Protein AF-A0A812TBZ4-F1 (afdb_monomer_lite)

Sequence (133 aa):
MKVCLAAALAAAFTATAMSQDSPAELLRELQAQKALLEEQRKELKQMTETQESMAGAMDSAWLVLCGALVMFMHAGFAMLETGCCRAKNASNVLMKNLVNVSVGTLGWWMFGWALAYGSQAGSFIGTDGFFGL

Foldseek 3Di:
DVVVVVVVVVVVVVVPVPDDDDPVVVVVVVVVVVVVVVVVVVVVVVVVVVVCVVVVVVVVVVVVVVVVVVLVVLVVVLCVQLVPDDVVCSVVSNVVSVCCSVVVVVCCQQPVCQFPPADDDPNHGRDDQGNND

Secondary structure (DSSP, 8-state):
-HHHHHHHHHHHHHHHTTS---HHHHHHHHHHHHHHHHHHHHHHHHHHHHHHHHHHHHHHHHHHHHHHHHHHHHHHHHHHHHHHS-HHHHHHHHHHHHHHHHHHHHHIIIIIHHHHHS-EETTTEE-S-GGG-

Radius of gyration: 30.24 Å; chains: 1; bounding box: 55×45×82 Å

Structure (mmCIF, N/CA/C/O backbone):
data_AF-A0A812TBZ4-F1
#
_entry.id   AF-A0A812TBZ4-F1
#
loop_
_atom_site.group_PDB
_atom_site.id
_atom_site.type_symbol
_atom_site.label_atom_id
_atom_site.label_alt_id
_atom_site.label_comp_id
_atom_site.label_asym_id
_atom_site.label_entity_id
_atom_site.label_seq_id
_atom_site.pdbx_PDB_ins_code
_atom_site.Cartn_x
_atom_site.Cartn_y
_atom_site.Cartn_z
_atom_site.occupancy
_atom_site.B_iso_or_equiv
_atom_site.auth_seq_id
_atom_site.auth_comp_id
_atom_site.auth_asym_id
_atom_site.auth_atom_id
_atom_site.pdbx_PDB_model_num
ATOM 1 N N . MET A 1 1 ? 15.022 21.549 -17.694 1.00 44.22 1 MET A N 1
ATOM 2 C CA . MET A 1 1 ? 16.435 21.565 -18.151 1.00 44.22 1 MET A CA 1
ATOM 3 C C . MET A 1 1 ? 16.687 20.892 -19.504 1.00 44.22 1 MET A C 1
ATOM 5 O O . MET A 1 1 ? 17.528 21.393 -20.233 1.00 44.22 1 MET A O 1
ATOM 9 N N . LYS A 1 2 ? 15.954 19.834 -19.895 1.00 42.97 2 LYS A N 1
ATOM 10 C CA . LYS A 1 2 ? 16.162 19.082 -21.158 1.00 42.97 2 LYS A CA 1
ATOM 11 C C . LYS A 1 2 ? 16.025 19.895 -22.470 1.00 42.97 2 LYS A C 1
ATOM 13 O O . LYS A 1 2 ? 16.474 19.439 -23.510 1.00 42.97 2 LYS A O 1
ATOM 18 N N . VAL A 1 3 ? 15.448 21.101 -22.427 1.00 50.88 3 VAL A N 1
ATOM 19 C CA . VAL A 1 3 ? 15.165 21.937 -23.615 1.00 50.88 3 VAL A CA 1
ATOM 20 C C . VAL A 1 3 ? 16.310 22.909 -23.955 1.00 50.88 3 VAL A C 1
ATOM 22 O O . VAL A 1 3 ? 16.563 23.166 -25.127 1.00 50.88 3 VAL A O 1
ATOM 25 N N . CYS A 1 4 ? 17.063 23.401 -22.962 1.00 43.03 4 CYS A N 1
ATOM 26 C CA . CYS A 1 4 ? 18.173 24.338 -23.206 1.00 43.03 4 CYS A CA 1
ATOM 27 C C . CYS A 1 4 ? 19.381 23.665 -23.876 1.00 43.03 4 CYS A C 1
ATOM 29 O O . CYS A 1 4 ? 20.053 24.295 -24.686 1.00 43.03 4 CYS A O 1
ATOM 31 N N . LEU A 1 5 ? 19.621 22.379 -23.589 1.00 50.91 5 LEU A N 1
ATOM 32 C CA . LEU A 1 5 ? 20.695 21.605 -24.220 1.00 50.91 5 LEU A CA 1
ATOM 33 C C . LEU A 1 5 ? 20.386 21.319 -25.702 1.00 50.91 5 LEU A C 1
ATOM 35 O O . LEU A 1 5 ? 21.259 21.459 -26.553 1.00 50.91 5 LEU A O 1
ATOM 39 N N . ALA A 1 6 ? 19.121 21.014 -26.023 1.00 54.66 6 ALA A N 1
ATOM 40 C CA . ALA A 1 6 ? 18.656 20.841 -27.401 1.00 54.66 6 ALA A CA 1
ATOM 41 C C . ALA A 1 6 ? 18.756 22.145 -28.217 1.00 54.66 6 ALA A C 1
ATOM 43 O O . ALA A 1 6 ? 19.129 22.110 -29.387 1.00 54.66 6 ALA A O 1
ATOM 44 N N . ALA A 1 7 ? 18.487 23.297 -27.590 1.00 49.56 7 ALA A N 1
ATOM 45 C CA . ALA A 1 7 ? 18.627 24.607 -28.226 1.00 49.56 7 ALA A CA 1
ATOM 46 C C . ALA A 1 7 ? 20.095 24.963 -28.540 1.00 49.56 7 ALA A C 1
ATOM 48 O O . ALA A 1 7 ? 20.378 25.489 -29.615 1.00 49.56 7 ALA A O 1
ATOM 49 N N . ALA A 1 8 ? 21.035 24.632 -27.646 1.00 52.00 8 ALA A N 1
ATOM 50 C CA . ALA A 1 8 ? 22.465 24.860 -27.871 1.00 52.00 8 ALA A CA 1
ATOM 51 C C . ALA A 1 8 ? 23.036 23.974 -28.999 1.00 52.00 8 ALA A C 1
ATOM 53 O O . ALA A 1 8 ? 23.824 24.443 -29.819 1.00 52.00 8 ALA A O 1
ATOM 54 N N . LEU A 1 9 ? 22.588 22.716 -29.090 1.00 56.41 9 LEU A N 1
ATOM 55 C CA . LEU A 1 9 ? 22.991 21.766 -30.137 1.00 56.41 9 LEU A CA 1
ATOM 56 C C . LEU A 1 9 ? 22.404 22.112 -31.515 1.00 56.41 9 LEU A C 1
ATOM 58 O O . LEU A 1 9 ? 23.094 21.988 -32.525 1.00 56.41 9 LEU 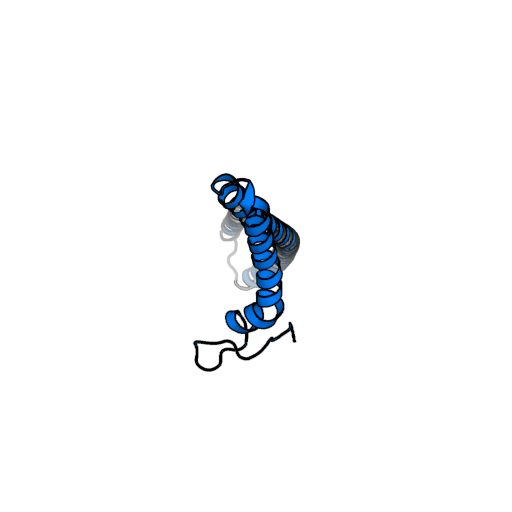A O 1
ATOM 62 N N . ALA A 1 10 ? 21.161 22.604 -31.562 1.00 54.97 10 ALA A N 1
ATOM 63 C CA . ALA A 1 10 ? 20.554 23.095 -32.797 1.00 54.97 10 ALA A CA 1
ATOM 64 C C . ALA A 1 10 ? 21.293 24.330 -33.347 1.00 54.97 10 ALA A C 1
ATOM 66 O O . ALA A 1 10 ? 21.510 24.421 -34.550 1.00 54.97 10 ALA A O 1
ATOM 67 N N . ALA A 1 11 ? 21.743 25.243 -32.475 1.00 51.41 11 ALA A N 1
ATOM 68 C CA . ALA A 1 11 ? 22.495 26.433 -32.880 1.00 51.41 11 ALA A CA 1
ATOM 69 C C . ALA A 1 11 ? 23.874 26.098 -33.486 1.00 51.41 11 ALA A C 1
ATOM 71 O O . ALA A 1 11 ? 24.287 26.736 -34.453 1.00 51.41 11 ALA A O 1
ATOM 72 N N . ALA A 1 12 ? 24.554 25.068 -32.972 1.00 54.16 12 ALA A N 1
ATOM 73 C CA . ALA A 1 12 ? 25.802 24.566 -33.550 1.00 54.16 12 ALA A CA 1
ATOM 74 C C . ALA A 1 12 ? 25.581 23.867 -34.906 1.00 54.16 12 ALA A C 1
ATOM 76 O O . ALA A 1 12 ? 26.414 23.970 -35.803 1.00 54.16 12 ALA A O 1
ATOM 77 N N . PHE A 1 13 ? 24.435 23.203 -35.086 1.00 52.59 13 PHE A N 1
ATOM 78 C CA . PHE A 1 13 ? 24.099 22.491 -36.321 1.00 52.59 13 PHE A CA 1
ATOM 79 C C . PHE A 1 13 ? 23.809 23.435 -37.499 1.00 52.59 13 PHE A C 1
ATOM 81 O O . PHE A 1 13 ? 24.226 23.166 -38.625 1.00 52.59 13 PHE A O 1
ATOM 88 N N . THR A 1 14 ? 23.159 24.576 -37.251 1.00 54.41 14 THR A N 1
ATOM 89 C CA . THR A 1 14 ? 22.880 25.573 -38.300 1.00 54.41 14 THR A CA 1
ATOM 90 C C . THR A 1 14 ? 24.142 26.320 -38.749 1.00 54.41 14 THR A C 1
ATOM 92 O O . THR A 1 14 ? 24.219 26.739 -39.901 1.00 54.41 14 THR A O 1
ATOM 95 N N . ALA A 1 15 ? 25.145 26.460 -37.874 1.00 52.44 15 ALA A N 1
ATOM 96 C CA . ALA A 1 15 ? 26.399 27.150 -38.188 1.00 52.44 15 ALA A CA 1
ATOM 97 C C . ALA A 1 15 ? 27.323 26.346 -39.128 1.00 52.44 15 ALA A C 1
ATOM 99 O O . ALA A 1 15 ? 28.049 26.943 -39.920 1.00 52.44 15 ALA A O 1
ATOM 100 N N . THR A 1 16 ? 27.270 25.009 -39.091 1.00 54.69 16 THR A N 1
ATOM 101 C CA . THR A 1 16 ? 28.101 24.135 -39.946 1.00 54.69 16 THR A CA 1
ATOM 102 C C . THR A 1 16 ? 27.461 23.841 -41.310 1.00 54.69 16 THR A C 1
ATOM 104 O O . THR A 1 16 ? 28.165 23.596 -42.286 1.00 54.69 16 THR A O 1
ATOM 107 N N . ALA A 1 17 ? 26.131 23.918 -41.431 1.00 50.59 17 ALA A N 1
ATOM 108 C CA . ALA A 1 17 ? 25.411 23.535 -42.651 1.00 50.59 17 ALA A CA 1
ATOM 109 C C . ALA A 1 17 ? 25.585 24.494 -43.852 1.00 50.59 17 ALA A C 1
ATOM 111 O O . ALA A 1 17 ? 25.161 24.155 -44.954 1.00 50.59 17 ALA A O 1
ATOM 112 N N . MET A 1 18 ? 26.193 25.675 -43.675 1.00 51.72 18 MET A N 1
ATOM 113 C CA . MET A 1 18 ? 26.319 26.690 -44.738 1.00 51.72 18 MET A CA 1
ATOM 114 C C . MET A 1 18 ? 27.660 26.684 -45.497 1.00 51.72 18 MET A C 1
ATOM 116 O O . MET A 1 18 ? 27.838 27.531 -46.370 1.00 51.72 18 MET A O 1
ATOM 120 N N . SER A 1 19 ? 28.585 25.753 -45.221 1.00 63.88 19 SER A N 1
ATOM 121 C CA . SER A 1 19 ? 29.987 25.932 -45.645 1.00 63.88 19 SER A CA 1
ATOM 122 C C . SER A 1 19 ? 30.706 24.742 -46.307 1.00 63.88 19 SER A C 1
ATOM 124 O O . SER A 1 19 ? 31.930 24.752 -46.256 1.00 63.88 19 SER A O 1
ATOM 126 N N . GLN A 1 20 ? 30.067 23.741 -46.946 1.00 46.03 20 GLN A N 1
ATOM 127 C CA . GLN A 1 20 ? 30.852 22.741 -47.716 1.00 46.03 20 GLN A CA 1
ATOM 128 C C . GLN A 1 20 ? 30.099 21.951 -48.812 1.00 46.03 20 GLN A C 1
ATOM 130 O O . GLN A 1 20 ? 29.021 21.405 -48.594 1.00 46.03 20 GLN A O 1
ATOM 135 N N . ASP A 1 21 ? 30.739 21.871 -49.988 1.00 59.94 21 ASP A N 1
ATOM 136 C CA . ASP A 1 21 ? 30.195 21.610 -51.339 1.00 59.94 21 ASP A CA 1
ATOM 137 C C . ASP A 1 21 ? 30.654 20.239 -51.930 1.00 59.94 21 ASP A C 1
ATOM 139 O O . ASP A 1 21 ? 30.930 20.103 -53.122 1.00 59.94 21 ASP A O 1
ATOM 143 N N . SER A 1 22 ? 30.821 19.179 -51.115 1.00 61.34 22 SER A N 1
ATOM 144 C CA . SER A 1 22 ? 31.257 17.856 -51.626 1.00 61.34 22 SER A CA 1
ATOM 145 C C . SER A 1 22 ? 30.746 16.640 -50.828 1.00 61.34 22 SER A C 1
ATOM 147 O O . SER A 1 22 ? 30.814 16.634 -49.596 1.00 61.34 22 SER A O 1
ATOM 149 N N . PRO A 1 23 ? 30.293 15.549 -51.491 1.00 62.12 23 PRO A N 1
ATOM 150 C CA . PRO A 1 23 ? 29.627 14.415 -50.833 1.00 62.12 23 PRO A CA 1
ATOM 151 C C . PRO A 1 23 ? 30.546 13.589 -49.915 1.00 62.12 23 PRO A C 1
ATOM 153 O O . PRO A 1 23 ? 30.053 12.887 -49.036 1.00 62.12 23 PRO A O 1
ATOM 156 N N . ALA A 1 24 ? 31.872 13.669 -50.088 1.00 65.75 24 ALA A N 1
ATOM 157 C CA . ALA A 1 24 ? 32.843 12.911 -49.294 1.00 65.75 24 ALA A CA 1
ATOM 158 C C . ALA A 1 24 ? 33.150 13.533 -47.915 1.00 65.75 24 ALA A C 1
ATOM 160 O O . ALA A 1 24 ? 33.401 12.793 -46.963 1.00 65.75 24 ALA A O 1
ATOM 161 N N . GLU A 1 25 ? 33.113 14.864 -47.779 1.00 70.50 25 GLU A N 1
ATOM 162 C CA . GLU A 1 25 ? 33.301 15.542 -46.484 1.00 70.50 25 GLU A CA 1
ATOM 163 C C . GLU A 1 25 ? 32.033 15.478 -45.623 1.00 70.50 25 GLU A C 1
ATOM 165 O O . GLU A 1 25 ? 32.124 15.249 -44.418 1.00 70.50 25 GLU A O 1
ATOM 170 N N . LEU A 1 26 ? 30.848 15.511 -46.249 1.00 64.75 26 LEU A N 1
ATOM 171 C CA . LEU A 1 26 ? 29.556 15.349 -45.572 1.00 64.75 26 LEU A CA 1
ATOM 172 C C . LEU A 1 26 ? 29.449 14.018 -44.806 1.00 64.75 26 LEU A C 1
ATOM 174 O O . LEU A 1 26 ? 28.894 13.964 -43.712 1.00 64.75 26 LEU A O 1
ATOM 178 N N . LEU A 1 27 ? 30.004 12.935 -45.360 1.00 67.94 27 LEU A N 1
ATOM 179 C CA . LEU A 1 27 ? 30.014 11.614 -44.723 1.00 67.94 27 LEU A CA 1
ATOM 180 C C . LEU A 1 27 ? 30.912 11.581 -43.475 1.00 67.94 27 LEU A C 1
ATOM 182 O O . LEU A 1 27 ? 30.554 10.929 -42.496 1.00 67.94 27 LEU A O 1
ATOM 186 N N . ARG A 1 28 ? 32.046 12.295 -43.492 1.00 73.31 28 ARG A N 1
ATOM 187 C CA . ARG A 1 28 ? 32.999 12.367 -42.370 1.00 73.31 28 ARG A CA 1
ATOM 188 C C . ARG A 1 28 ? 32.463 13.224 -41.228 1.00 73.31 28 ARG A C 1
ATOM 190 O O . ARG A 1 28 ? 32.507 12.792 -40.080 1.00 73.31 28 ARG A O 1
ATOM 197 N N . GLU A 1 29 ? 31.877 14.374 -41.550 1.00 74.06 29 GLU A N 1
ATOM 198 C CA . GLU A 1 29 ? 31.218 15.252 -40.576 1.00 74.06 29 GLU A CA 1
ATOM 199 C C . GLU A 1 29 ? 29.991 14.572 -39.947 1.00 74.06 29 GLU A C 1
ATOM 201 O O . GLU A 1 29 ? 29.827 14.576 -38.728 1.00 74.06 29 GLU A O 1
ATOM 206 N N . LEU A 1 30 ? 29.167 13.875 -40.745 1.00 71.81 30 LEU A N 1
ATOM 207 C CA . LEU A 1 30 ? 28.031 13.099 -40.233 1.00 71.81 30 LEU A CA 1
ATOM 208 C C . LEU A 1 30 ? 28.486 11.956 -39.307 1.00 71.81 30 LEU A C 1
ATOM 210 O O . LEU A 1 30 ? 27.808 11.646 -38.328 1.00 71.81 30 LEU A O 1
ATOM 214 N N . GLN A 1 31 ? 29.618 11.310 -39.599 1.00 77.81 31 GLN A N 1
ATOM 215 C CA . GLN A 1 31 ? 30.200 10.275 -38.738 1.00 77.81 31 GLN A CA 1
ATOM 216 C C . GLN A 1 31 ? 30.750 10.858 -37.430 1.00 77.81 31 GLN A C 1
ATOM 218 O O . GLN A 1 31 ? 30.486 10.295 -36.367 1.00 77.81 31 GLN A O 1
ATOM 223 N N . ALA A 1 32 ? 31.439 12.001 -37.487 1.00 80.50 32 ALA A N 1
ATOM 224 C CA . ALA A 1 32 ? 31.918 12.713 -36.303 1.00 80.50 32 ALA A CA 1
ATOM 225 C C . ALA A 1 32 ? 30.752 13.174 -35.411 1.00 80.50 32 ALA A C 1
ATOM 227 O O . ALA A 1 32 ? 30.776 12.989 -34.193 1.00 80.50 32 ALA A O 1
ATOM 228 N N . GLN A 1 33 ? 29.678 13.683 -36.017 1.00 75.81 33 GLN A N 1
ATOM 229 C CA . GLN A 1 33 ? 28.492 14.117 -35.288 1.00 75.81 33 GLN A CA 1
ATOM 230 C C . GLN A 1 33 ? 27.727 12.942 -34.657 1.00 75.81 33 GLN A C 1
ATOM 232 O O . GLN A 1 33 ? 27.244 13.054 -33.530 1.00 75.81 33 GLN A O 1
ATOM 237 N N . LYS A 1 34 ? 27.641 11.795 -35.345 1.00 79.75 34 LYS A N 1
ATOM 238 C CA . LYS A 1 34 ? 27.053 10.565 -34.788 1.00 79.75 34 LYS A CA 1
ATOM 239 C C . LYS A 1 34 ? 27.839 10.056 -33.579 1.00 79.75 34 LYS A C 1
ATOM 241 O O . LYS A 1 34 ? 27.215 9.683 -32.591 1.00 79.75 34 LYS A O 1
ATOM 246 N N . ALA A 1 35 ? 29.172 10.100 -33.624 1.00 83.94 35 ALA A N 1
ATOM 247 C CA . ALA A 1 35 ? 30.018 9.710 -32.495 1.00 83.94 35 ALA A CA 1
ATOM 248 C C . ALA A 1 35 ? 29.794 10.614 -31.266 1.00 83.94 35 ALA A C 1
ATOM 250 O O . ALA A 1 35 ? 29.590 10.112 -30.162 1.00 83.94 35 ALA A O 1
ATOM 251 N N . LEU A 1 36 ? 29.722 11.935 -31.471 1.00 81.19 36 LEU A N 1
ATOM 252 C CA . LEU A 1 36 ? 29.395 12.898 -30.411 1.00 81.19 36 LEU A CA 1
ATOM 253 C C . LEU A 1 36 ? 27.980 12.694 -29.846 1.00 81.19 36 LEU A C 1
ATOM 255 O O . LEU A 1 36 ? 27.771 12.780 -28.638 1.00 81.19 36 LEU A O 1
ATOM 259 N N . LEU A 1 37 ? 26.996 12.385 -30.695 1.00 80.38 37 LEU A N 1
ATOM 260 C CA . LEU A 1 37 ? 25.620 12.127 -30.265 1.00 80.38 37 LEU A CA 1
ATOM 261 C C . LEU A 1 37 ? 25.505 10.823 -29.460 1.00 80.38 37 LEU A C 1
ATOM 263 O O . LEU A 1 37 ? 24.748 10.763 -28.490 1.00 80.38 37 LEU A O 1
ATOM 267 N N . GLU A 1 38 ? 26.262 9.786 -29.824 1.00 85.62 38 GLU A N 1
ATOM 268 C CA . GLU A 1 38 ? 26.344 8.542 -29.053 1.00 85.62 38 GLU A CA 1
ATOM 269 C C . GLU A 1 38 ? 26.961 8.756 -27.666 1.00 85.62 38 GLU A C 1
ATOM 271 O O . GLU A 1 38 ? 26.494 8.150 -26.697 1.00 85.62 38 GLU A O 1
ATOM 276 N N . GLU A 1 39 ? 27.954 9.639 -27.551 1.00 86.19 39 GLU A N 1
ATOM 277 C CA . GLU A 1 39 ? 28.545 10.043 -26.273 1.00 86.19 39 GLU A CA 1
ATOM 278 C C . GLU A 1 39 ? 27.537 10.819 -25.411 1.00 86.19 39 GLU A C 1
ATOM 280 O O . GLU A 1 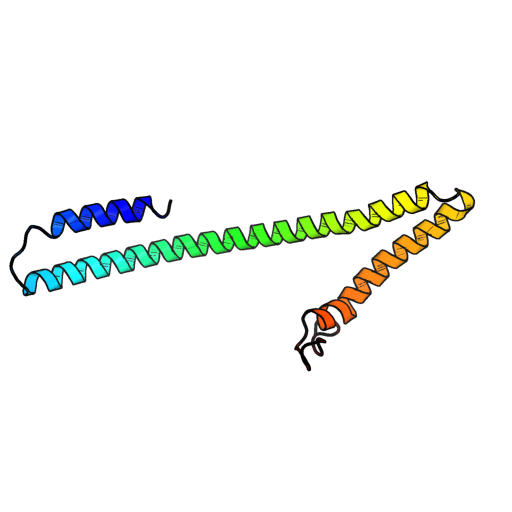39 ? 27.224 10.395 -24.298 1.00 86.19 39 GLU A O 1
ATOM 285 N N . GLN A 1 40 ? 26.901 11.853 -25.970 1.00 82.00 40 GLN A N 1
ATOM 286 C CA . GLN A 1 40 ? 25.837 12.618 -25.304 1.00 82.00 40 GLN A CA 1
ATOM 287 C C . GLN A 1 40 ? 24.665 11.726 -24.857 1.00 82.00 40 GLN A C 1
ATOM 289 O O . GLN A 1 40 ? 24.088 11.919 -23.787 1.00 82.00 40 GLN A O 1
ATOM 294 N N . ARG A 1 41 ? 24.304 10.707 -25.651 1.00 84.00 41 ARG A N 1
ATOM 295 C CA . ARG A 1 41 ? 23.268 9.731 -25.283 1.00 84.00 41 ARG A CA 1
ATOM 296 C C . ARG A 1 41 ? 23.693 8.866 -24.098 1.00 84.00 41 ARG A C 1
ATOM 298 O O . ARG A 1 41 ? 22.834 8.532 -23.282 1.00 84.00 41 ARG A O 1
ATOM 305 N N . LYS A 1 42 ? 24.966 8.464 -24.008 1.00 86.06 42 LYS A N 1
ATOM 306 C CA . LYS A 1 42 ? 25.485 7.711 -22.853 1.00 86.06 42 LYS A CA 1
ATOM 307 C C . LYS A 1 42 ? 25.425 8.561 -21.589 1.00 86.06 42 LYS A C 1
ATOM 309 O O . LYS A 1 42 ? 24.911 8.082 -20.583 1.00 86.06 42 LYS A O 1
ATOM 314 N N . GLU A 1 43 ? 25.834 9.825 -21.670 1.00 83.62 43 GLU A N 1
ATOM 315 C CA . GLU A 1 43 ? 25.734 10.757 -20.544 1.00 83.62 43 GLU A CA 1
ATOM 316 C C . GLU A 1 43 ? 24.277 10.994 -20.127 1.00 83.62 43 GLU A C 1
ATOM 318 O O . GLU A 1 43 ? 23.950 10.907 -18.946 1.00 83.62 43 GLU A O 1
ATOM 323 N N . LEU A 1 44 ? 23.363 11.201 -21.084 1.00 82.50 44 LEU A N 1
ATOM 324 C CA . LEU A 1 44 ? 21.938 11.370 -20.794 1.00 82.50 44 LEU A CA 1
ATOM 325 C C . LEU A 1 44 ? 21.339 10.126 -20.123 1.00 82.50 44 LEU A C 1
ATOM 327 O O . LEU A 1 44 ? 20.570 10.275 -19.178 1.00 82.50 44 LEU A O 1
ATOM 331 N N . LYS A 1 45 ? 21.702 8.918 -20.582 1.00 86.19 45 LYS A N 1
ATOM 332 C CA . LYS A 1 45 ? 21.280 7.654 -19.958 1.00 86.19 45 LYS A CA 1
ATOM 333 C C . LYS A 1 45 ? 21.771 7.542 -18.520 1.00 86.19 45 LYS A C 1
ATOM 335 O O . LYS A 1 45 ? 20.985 7.215 -17.639 1.00 86.19 45 LYS A O 1
ATOM 340 N N . GLN A 1 46 ? 23.032 7.883 -18.277 1.00 86.06 46 GLN A N 1
ATOM 341 C CA . GLN A 1 46 ? 23.618 7.866 -16.940 1.00 86.06 46 GLN A CA 1
ATOM 342 C C . GLN A 1 46 ? 22.951 8.897 -16.012 1.00 86.06 46 GLN A C 1
ATOM 344 O O . GLN A 1 46 ? 22.654 8.600 -14.852 1.00 86.06 46 GLN A O 1
ATOM 349 N N . MET A 1 47 ? 22.641 10.092 -16.530 1.00 76.50 47 MET A N 1
ATOM 350 C CA . MET A 1 47 ? 21.877 11.105 -15.796 1.00 76.50 47 MET A CA 1
ATOM 351 C C . MET A 1 47 ? 20.447 10.633 -15.489 1.00 76.50 47 MET A C 1
ATOM 353 O O . MET A 1 47 ? 19.940 10.911 -14.403 1.00 76.50 47 MET A O 1
ATOM 357 N N . THR A 1 48 ? 19.789 9.904 -16.400 1.00 82.19 48 THR A N 1
ATOM 358 C CA . THR A 1 48 ? 18.440 9.361 -16.161 1.00 82.19 48 THR A CA 1
ATOM 359 C C . THR A 1 48 ? 18.432 8.175 -15.203 1.00 82.19 48 THR A C 1
ATOM 361 O O . THR A 1 48 ? 17.584 8.153 -14.322 1.00 82.19 48 THR A O 1
ATOM 364 N N . GLU A 1 49 ? 19.388 7.247 -15.300 1.00 84.94 49 GLU A N 1
ATOM 365 C CA . GLU A 1 49 ? 19.498 6.089 -14.396 1.00 84.94 49 GLU A CA 1
ATOM 366 C C . GLU A 1 49 ? 19.719 6.535 -12.943 1.00 84.94 49 GLU A C 1
ATOM 368 O O . GLU A 1 49 ? 19.081 6.032 -12.017 1.00 84.94 49 GLU A O 1
ATOM 373 N N . THR A 1 50 ? 20.562 7.553 -12.742 1.00 80.62 50 THR A N 1
ATOM 374 C CA . THR A 1 50 ? 20.778 8.147 -11.413 1.00 80.62 50 THR A CA 1
ATOM 375 C C . THR A 1 50 ? 19.495 8.796 -10.879 1.00 80.62 50 THR A C 1
ATOM 377 O O . THR A 1 50 ? 19.172 8.659 -9.697 1.00 80.62 50 THR A O 1
ATOM 380 N N . GLN A 1 51 ? 18.730 9.470 -11.748 1.00 80.12 51 GLN A N 1
ATOM 381 C CA . GLN A 1 51 ? 17.464 10.103 -11.375 1.00 80.12 51 GLN A CA 1
ATOM 382 C C . GLN A 1 51 ? 16.377 9.074 -11.036 1.00 80.12 51 GLN A C 1
ATOM 384 O O . GLN A 1 51 ? 15.634 9.282 -10.083 1.00 80.12 51 GLN A O 1
ATOM 389 N N . GLU A 1 52 ? 16.284 7.974 -11.785 1.00 83.31 52 GLU A N 1
ATOM 390 C CA . GLU A 1 52 ? 15.301 6.911 -11.548 1.00 83.31 52 GLU A CA 1
ATOM 391 C C . GLU A 1 52 ? 15.541 6.194 -10.217 1.00 83.31 52 GLU A C 1
ATOM 393 O O . GLU A 1 52 ? 14.589 5.957 -9.477 1.00 83.31 52 GLU A O 1
ATOM 398 N N . SER A 1 53 ? 16.802 5.933 -9.856 1.00 80.44 53 SER A N 1
ATOM 399 C CA . SER A 1 53 ? 17.143 5.341 -8.555 1.00 80.44 53 SER A CA 1
ATOM 400 C C . SER A 1 53 ? 16.726 6.242 -7.382 1.00 80.44 53 SER A C 1
ATOM 402 O O . SER A 1 53 ? 16.100 5.787 -6.421 1.00 80.44 53 SER A O 1
ATOM 404 N N . MET A 1 54 ? 16.998 7.550 -7.481 1.00 81.62 54 MET A N 1
ATOM 405 C CA . MET A 1 54 ? 16.603 8.519 -6.450 1.00 81.62 54 MET A CA 1
ATOM 406 C C . MET A 1 54 ? 15.085 8.729 -6.392 1.00 81.62 54 MET A C 1
ATOM 408 O O . MET A 1 54 ? 14.527 8.850 -5.301 1.00 81.62 54 MET A O 1
ATOM 412 N N . ALA A 1 55 ? 14.415 8.759 -7.547 1.00 88.88 55 ALA A N 1
ATOM 413 C CA . ALA A 1 55 ? 12.964 8.886 -7.623 1.00 88.88 55 ALA A CA 1
ATOM 414 C C . ALA A 1 55 ? 12.269 7.660 -7.019 1.00 88.88 55 ALA A C 1
ATOM 416 O O . ALA A 1 55 ? 11.432 7.820 -6.138 1.00 88.88 55 ALA A O 1
ATOM 417 N N . GLY A 1 56 ? 12.691 6.443 -7.376 1.00 90.69 56 GLY A N 1
ATOM 418 C CA . GLY A 1 56 ? 12.076 5.212 -6.873 1.00 90.69 56 GLY A CA 1
ATOM 419 C C . GLY A 1 56 ? 12.167 5.057 -5.351 1.00 90.69 56 GLY A C 1
ATOM 420 O O . GLY A 1 56 ? 11.204 4.629 -4.708 1.00 90.69 56 GLY A O 1
ATOM 421 N N . ALA A 1 57 ? 13.292 5.454 -4.745 1.00 89.12 57 ALA A N 1
ATOM 422 C CA . ALA A 1 57 ? 13.437 5.460 -3.289 1.00 89.12 57 ALA A CA 1
ATOM 423 C C . ALA A 1 57 ? 12.491 6.472 -2.618 1.00 89.12 57 ALA A C 1
ATOM 425 O O . ALA A 1 57 ? 11.879 6.167 -1.592 1.00 89.12 57 ALA A O 1
ATOM 426 N N . MET A 1 58 ? 12.342 7.660 -3.209 1.00 92.81 58 MET A N 1
ATOM 427 C CA . MET A 1 58 ? 11.463 8.707 -2.692 1.00 92.81 58 MET A CA 1
ATOM 428 C C . MET A 1 58 ? 9.981 8.360 -2.866 1.00 92.81 58 MET A C 1
ATOM 430 O O . MET A 1 58 ? 9.205 8.556 -1.934 1.00 92.81 58 MET A O 1
ATOM 434 N N . ASP A 1 59 ? 9.602 7.773 -4.000 1.00 94.00 59 ASP A N 1
ATOM 435 C CA . ASP A 1 59 ? 8.246 7.285 -4.257 1.00 94.00 59 ASP A CA 1
ATOM 436 C C . ASP A 1 59 ? 7.873 6.168 -3.273 1.00 94.00 59 ASP A C 1
ATOM 438 O O . ASP A 1 59 ? 6.791 6.180 -2.688 1.00 94.00 59 ASP A O 1
ATOM 442 N N . SER A 1 60 ? 8.795 5.241 -3.001 1.00 92.19 60 SER A N 1
ATOM 443 C CA . SER A 1 60 ? 8.584 4.176 -2.012 1.00 92.19 60 SER A CA 1
ATOM 444 C C . SER A 1 60 ? 8.424 4.737 -0.596 1.00 92.19 60 SER A C 1
ATOM 446 O O . SER A 1 60 ? 7.516 4.338 0.134 1.00 92.19 60 SER A O 1
ATOM 448 N N . ALA A 1 61 ? 9.268 5.700 -0.210 1.00 92.94 61 ALA A N 1
ATOM 449 C CA . ALA A 1 61 ? 9.157 6.378 1.080 1.00 92.94 61 ALA A CA 1
ATOM 450 C C . ALA A 1 61 ? 7.825 7.134 1.209 1.00 92.94 61 ALA A C 1
ATOM 452 O O . ALA A 1 61 ? 7.181 7.085 2.260 1.00 92.94 61 ALA A O 1
ATOM 453 N N . TRP A 1 62 ? 7.382 7.781 0.128 1.00 94.25 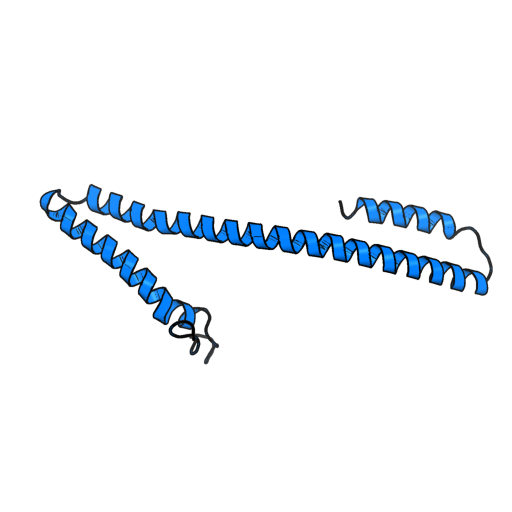62 TRP A N 1
ATOM 454 C CA . TRP A 1 62 ? 6.091 8.453 0.066 1.00 94.25 62 TRP A CA 1
ATOM 455 C C . TRP A 1 62 ? 4.927 7.472 0.237 1.00 94.25 62 TRP A C 1
ATOM 457 O O . TRP A 1 62 ? 4.041 7.718 1.052 1.00 94.25 62 TRP A O 1
ATOM 467 N N . LEU A 1 63 ? 4.946 6.325 -0.446 1.00 94.00 63 LEU A N 1
ATOM 468 C CA . LEU A 1 63 ? 3.907 5.299 -0.311 1.00 94.00 63 LEU A CA 1
ATOM 469 C C . LEU A 1 63 ? 3.824 4.732 1.112 1.00 94.00 63 LEU A C 1
ATOM 471 O O . LEU A 1 63 ? 2.723 4.553 1.633 1.00 94.00 63 LEU A O 1
ATOM 475 N N . VAL A 1 64 ? 4.963 4.500 1.771 1.00 93.94 64 VAL A N 1
ATOM 476 C CA . VAL A 1 64 ? 4.991 4.047 3.173 1.00 93.94 64 VAL A CA 1
ATOM 477 C C . VAL A 1 64 ? 4.440 5.126 4.111 1.00 93.94 64 VAL A C 1
ATOM 479 O O . VAL A 1 64 ? 3.666 4.808 5.016 1.00 93.94 64 VAL A O 1
ATOM 482 N N . LEU A 1 65 ? 4.765 6.402 3.875 1.00 95.12 65 LEU A N 1
ATOM 483 C CA . LEU A 1 65 ? 4.199 7.523 4.630 1.00 95.12 65 LEU A CA 1
ATOM 484 C C . LEU A 1 65 ? 2.678 7.622 4.439 1.00 95.12 65 LEU A C 1
ATOM 486 O O . LEU A 1 65 ? 1.942 7.725 5.421 1.00 95.12 65 LEU A O 1
ATOM 490 N N . CYS A 1 66 ? 2.191 7.542 3.199 1.00 95.62 66 CYS A N 1
ATOM 491 C CA . CYS A 1 66 ? 0.760 7.497 2.903 1.00 95.62 66 CYS A CA 1
ATOM 492 C C . CYS A 1 66 ? 0.081 6.306 3.592 1.00 95.62 66 CYS A C 1
ATOM 494 O O . CYS A 1 66 ? -0.979 6.476 4.191 1.00 95.62 66 CYS A O 1
ATOM 496 N N . GLY A 1 67 ? 0.705 5.125 3.578 1.00 92.12 67 GLY A N 1
ATOM 497 C CA . GLY A 1 67 ? 0.212 3.943 4.288 1.00 92.12 67 GLY A CA 1
ATOM 498 C C . GLY A 1 67 ? 0.090 4.164 5.800 1.00 92.12 67 GLY A C 1
ATOM 499 O O . GLY A 1 67 ? -0.935 3.830 6.394 1.00 92.12 67 GLY A O 1
ATOM 500 N N . ALA A 1 68 ? 1.084 4.801 6.425 1.00 91.12 68 ALA A N 1
ATOM 501 C CA . ALA A 1 68 ? 1.041 5.143 7.847 1.00 91.12 68 ALA A CA 1
ATOM 502 C C . ALA A 1 68 ? -0.085 6.142 8.181 1.00 91.12 68 ALA A C 1
ATOM 504 O O . ALA A 1 68 ? -0.784 5.974 9.183 1.00 91.12 68 ALA A O 1
ATOM 505 N N . LEU A 1 69 ? -0.310 7.143 7.321 1.00 91.62 69 LEU A N 1
ATOM 506 C CA . LEU A 1 69 ? -1.412 8.102 7.469 1.00 91.62 69 LEU A CA 1
ATOM 507 C C . LEU A 1 69 ? -2.788 7.429 7.353 1.00 91.62 69 LEU A C 1
ATOM 509 O O . LEU A 1 69 ? -3.705 7.776 8.094 1.00 91.62 69 LEU A O 1
ATOM 513 N N . VAL A 1 70 ? -2.934 6.431 6.478 1.00 92.00 70 VAL A N 1
ATOM 514 C CA . VAL A 1 70 ? -4.177 5.652 6.359 1.00 92.00 70 VAL A CA 1
ATOM 515 C C . VAL A 1 70 ? -4.418 4.799 7.606 1.00 92.00 70 VAL A C 1
ATOM 517 O O . VAL A 1 70 ? -5.537 4.773 8.113 1.00 92.00 70 VAL A O 1
ATOM 520 N N . MET A 1 71 ? -3.385 4.169 8.174 1.00 87.69 71 MET A N 1
ATOM 521 C CA . MET A 1 71 ? -3.538 3.412 9.426 1.00 87.69 71 MET A CA 1
ATOM 522 C C . MET A 1 71 ? -3.989 4.299 10.595 1.00 87.69 71 MET A C 1
ATOM 524 O O . MET A 1 71 ? -4.764 3.860 11.448 1.00 87.69 71 MET A O 1
ATOM 528 N N . PHE A 1 72 ? -3.588 5.573 10.602 1.00 88.88 72 PHE A N 1
ATO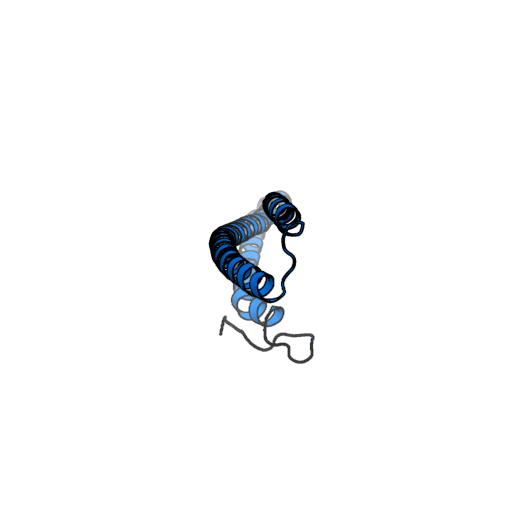M 529 C CA . PHE A 1 72 ? -4.054 6.549 11.586 1.00 88.88 72 PHE A CA 1
ATOM 530 C C . PHE A 1 72 ? -5.573 6.803 11.511 1.00 88.88 72 PHE A C 1
ATOM 532 O O . PHE A 1 72 ? -6.198 7.106 12.528 1.00 88.88 72 PHE A O 1
ATOM 539 N N . MET A 1 73 ? -6.210 6.596 10.352 1.00 92.50 73 MET A N 1
ATOM 540 C CA . MET A 1 73 ? -7.663 6.734 10.193 1.00 92.50 73 MET A CA 1
ATOM 541 C C . MET A 1 73 ? -8.441 5.711 11.031 1.00 92.50 73 MET A C 1
ATOM 543 O O . MET A 1 73 ? -9.459 6.054 11.630 1.00 92.50 73 MET A O 1
ATOM 547 N N . HIS A 1 74 ? -7.948 4.477 11.142 1.00 88.56 74 HIS A N 1
ATOM 548 C CA . HIS A 1 74 ? -8.577 3.462 11.989 1.00 88.56 74 HIS A CA 1
ATOM 549 C C . HIS A 1 74 ? -8.517 3.832 13.477 1.00 88.56 74 HIS A C 1
ATOM 551 O O . HIS A 1 74 ? -9.494 3.641 14.200 1.00 88.56 74 HIS A O 1
ATOM 557 N N . ALA A 1 75 ? -7.406 4.426 13.927 1.00 86.50 75 ALA A N 1
ATOM 558 C CA . ALA A 1 75 ? -7.299 4.966 15.282 1.00 86.50 75 ALA A CA 1
ATOM 559 C C . ALA A 1 75 ? -8.242 6.167 15.496 1.00 86.50 75 ALA A C 1
ATOM 561 O O . ALA A 1 75 ? -8.869 6.280 16.551 1.00 86.50 75 ALA A O 1
ATOM 562 N N . GLY A 1 76 ? -8.395 7.023 14.481 1.00 89.69 76 GLY A N 1
ATOM 563 C CA . GLY A 1 76 ? -9.347 8.135 14.487 1.00 89.69 76 GLY A CA 1
ATOM 564 C C . GLY A 1 76 ? -10.797 7.673 14.646 1.00 89.69 76 GLY A C 1
ATOM 565 O O . GLY A 1 76 ? -11.504 8.165 15.525 1.00 89.69 76 GLY A O 1
ATOM 566 N N . PHE A 1 77 ? -11.229 6.675 13.867 1.00 86.19 77 PHE A N 1
ATOM 567 C CA . PHE A 1 77 ? -12.566 6.088 14.002 1.00 86.19 77 PHE A CA 1
ATOM 568 C C . PHE A 1 77 ? -12.785 5.454 15.377 1.00 86.19 77 PHE A C 1
ATOM 570 O O . PHE A 1 77 ? -13.812 5.706 16.004 1.00 86.19 77 PHE A O 1
ATOM 577 N N . ALA A 1 78 ? -11.797 4.724 15.897 1.00 88.56 78 ALA A N 1
ATOM 578 C CA . ALA A 1 78 ? -11.887 4.127 17.225 1.00 88.56 78 ALA A CA 1
ATOM 579 C C . ALA A 1 78 ? -12.094 5.184 18.327 1.00 88.56 78 ALA A C 1
ATOM 581 O O . ALA A 1 78 ? -12.896 4.977 19.240 1.00 88.56 78 ALA A O 1
ATOM 582 N N . MET A 1 79 ? -11.415 6.333 18.240 1.00 87.88 79 MET A N 1
ATOM 583 C CA . MET A 1 79 ? -11.585 7.440 19.188 1.00 87.88 79 MET A CA 1
ATOM 584 C C . MET A 1 79 ? -12.972 8.090 19.078 1.00 87.88 79 MET A C 1
ATOM 586 O O . MET A 1 79 ? -13.591 8.386 20.098 1.00 87.88 79 MET A O 1
ATOM 590 N N . LEU A 1 80 ? -13.491 8.273 17.861 1.00 89.88 80 LEU A N 1
ATOM 591 C CA . LEU A 1 80 ? -14.821 8.848 17.644 1.00 89.88 80 LEU A CA 1
ATOM 592 C C . LEU A 1 80 ? -15.939 7.910 18.125 1.00 89.88 80 LEU A C 1
ATOM 594 O O . LEU A 1 80 ? -16.839 8.340 18.845 1.00 89.88 80 LEU A O 1
ATOM 598 N N . GLU A 1 81 ? -15.863 6.616 17.808 1.00 87.00 81 GLU A N 1
ATOM 599 C CA . GLU A 1 81 ? -16.866 5.631 18.232 1.00 87.00 81 GLU A CA 1
ATOM 600 C C . GLU A 1 81 ? -16.877 5.429 19.751 1.00 87.00 81 GLU A C 1
ATOM 602 O O . GLU A 1 81 ? -17.942 5.313 20.365 1.00 87.00 81 GLU A O 1
ATOM 607 N N . THR A 1 82 ? -15.699 5.429 20.381 1.00 87.19 82 THR A N 1
ATOM 608 C CA . THR A 1 82 ? -15.595 5.347 21.843 1.00 87.19 82 THR A CA 1
ATOM 609 C C . THR A 1 82 ? -16.014 6.648 22.530 1.00 87.19 82 THR A C 1
ATOM 611 O O . THR A 1 82 ? -16.611 6.587 23.604 1.00 87.19 82 THR A O 1
ATOM 614 N N . GLY A 1 83 ? -15.796 7.809 21.904 1.00 86.38 83 GLY A N 1
ATOM 615 C CA . GLY A 1 83 ? -16.230 9.116 22.406 1.00 86.38 83 GLY A CA 1
ATOM 616 C C . GLY A 1 83 ? -17.747 9.333 22.359 1.00 86.38 83 GLY A C 1
ATOM 617 O O . GLY A 1 83 ? -18.303 9.976 23.247 1.00 86.38 83 GLY A O 1
ATOM 618 N N . CYS A 1 84 ? -18.439 8.761 21.369 1.00 85.75 84 CYS A N 1
ATOM 619 C CA . CYS A 1 84 ? -19.900 8.847 21.254 1.00 85.75 84 CYS A CA 1
ATOM 620 C C . CYS A 1 84 ? -20.653 7.795 22.086 1.00 85.75 84 CYS A C 1
ATOM 622 O O . CYS A 1 84 ? -21.869 7.900 22.266 1.00 85.75 84 CYS A O 1
ATOM 624 N N . CYS A 1 85 ? -19.969 6.767 22.592 1.00 84.75 85 CYS A N 1
ATOM 625 C CA . CYS A 1 85 ? -20.604 5.705 23.362 1.00 84.75 85 CYS A CA 1
ATOM 626 C C . CYS A 1 85 ? -20.581 5.984 24.876 1.00 84.75 85 CYS A C 1
ATOM 628 O O . CYS A 1 85 ? -19.752 6.718 25.410 1.00 84.75 85 CYS A O 1
ATOM 630 N N . ARG A 1 86 ? -21.528 5.395 25.615 1.00 85.12 86 ARG A N 1
ATOM 631 C CA . ARG A 1 86 ? -21.606 5.593 27.068 1.00 85.12 86 ARG A CA 1
ATOM 632 C C . ARG A 1 86 ? -20.406 4.936 27.753 1.00 85.12 86 ARG A C 1
ATOM 634 O O . ARG A 1 86 ? -20.113 3.783 27.455 1.00 85.12 86 ARG A O 1
ATOM 641 N N . ALA A 1 87 ? -19.803 5.609 28.736 1.00 79.69 87 ALA A N 1
ATOM 642 C CA . ALA A 1 87 ? -18.572 5.168 29.412 1.00 79.69 87 ALA A CA 1
ATOM 643 C C . ALA A 1 87 ? -18.579 3.695 29.873 1.00 79.69 87 ALA A C 1
ATOM 645 O O . ALA A 1 87 ? -17.578 3.000 29.741 1.00 79.69 87 ALA A O 1
ATOM 646 N N . LYS A 1 88 ? -19.734 3.178 30.321 1.00 87.19 88 LYS A N 1
ATOM 647 C CA . LYS A 1 88 ? -19.900 1.766 30.718 1.00 87.19 88 LYS A CA 1
ATOM 648 C C . LYS A 1 88 ? -19.655 0.746 29.592 1.00 87.19 88 LYS A C 1
ATOM 650 O O . LYS A 1 88 ? -19.332 -0.398 29.876 1.00 87.19 88 LYS A O 1
ATOM 655 N N . ASN A 1 89 ? -19.811 1.153 28.333 1.00 84.62 89 ASN A N 1
ATOM 656 C CA . ASN A 1 89 ? -19.669 0.307 27.147 1.00 84.62 89 ASN A CA 1
ATOM 657 C C . ASN A 1 89 ? -18.429 0.658 26.306 1.00 84.62 89 ASN A C 1
ATOM 659 O O . ASN A 1 89 ? -18.139 -0.060 25.350 1.00 84.62 89 ASN A O 1
ATOM 663 N N . ALA A 1 90 ? -17.688 1.715 26.657 1.00 85.25 90 ALA A N 1
ATOM 664 C CA . ALA A 1 90 ? -16.559 2.216 25.871 1.00 85.25 90 ALA A CA 1
ATOM 665 C C . ALA A 1 90 ? -15.458 1.174 25.661 1.00 85.25 90 ALA A C 1
ATOM 667 O O . ALA A 1 90 ? -14.980 0.990 24.544 1.00 85.25 90 ALA A O 1
ATOM 668 N N . SER A 1 91 ? -15.136 0.402 26.701 1.00 85.69 91 SER A N 1
ATOM 669 C CA . SER A 1 91 ? -14.152 -0.682 26.606 1.00 85.69 91 SER A CA 1
ATOM 670 C C . SER A 1 91 ? -14.578 -1.778 25.612 1.00 85.69 91 SER A C 1
ATOM 672 O O . SER A 1 91 ? -13.764 -2.274 24.835 1.00 85.69 91 SER A O 1
ATOM 674 N N . ASN A 1 92 ? -15.876 -2.094 25.546 1.00 88.00 92 ASN A N 1
ATOM 675 C CA . ASN A 1 92 ? -16.403 -3.114 24.636 1.00 88.00 92 ASN A CA 1
ATOM 676 C C . ASN A 1 92 ? -16.475 -2.640 23.170 1.00 88.00 92 ASN A C 1
ATOM 678 O O . ASN A 1 92 ? -16.520 -3.467 22.258 1.00 88.00 92 ASN A O 1
ATOM 682 N N . VAL A 1 93 ? -16.526 -1.327 22.930 1.00 89.94 93 VAL A N 1
ATOM 683 C CA . VAL A 1 93 ? -16.476 -0.728 21.583 1.00 89.94 93 VAL A CA 1
ATOM 684 C C . VAL A 1 93 ? -15.029 -0.629 21.099 1.00 89.94 93 VAL A C 1
ATOM 686 O O . VAL A 1 93 ? -14.730 -1.027 19.974 1.00 89.94 93 VAL A O 1
ATOM 689 N N . LEU A 1 94 ? -14.111 -0.204 21.973 1.00 87.81 94 LEU A N 1
ATOM 690 C CA . LEU A 1 94 ? -12.684 -0.126 21.661 1.00 87.81 94 LEU A CA 1
ATOM 691 C C . LEU A 1 94 ? -12.108 -1.493 21.271 1.00 87.81 94 LEU A C 1
ATOM 693 O O . LEU A 1 94 ? -11.378 -1.604 20.289 1.00 87.81 94 LEU A O 1
ATOM 697 N N . MET A 1 95 ? -12.489 -2.547 22.000 1.00 88.19 95 MET A N 1
ATOM 698 C CA . MET A 1 95 ? -12.032 -3.908 21.715 1.00 88.19 95 MET A CA 1
ATOM 699 C C . MET A 1 95 ? -12.454 -4.381 20.317 1.00 88.19 95 MET A C 1
ATOM 701 O O . MET A 1 95 ? -11.667 -5.004 19.612 1.00 88.19 95 MET A O 1
ATOM 705 N N . LYS A 1 96 ? -13.671 -4.039 19.874 1.00 88.06 96 LYS A N 1
ATOM 706 C CA . LYS A 1 96 ? -14.139 -4.378 18.520 1.00 88.06 96 LYS A CA 1
ATOM 707 C C . LYS A 1 96 ? -13.359 -3.626 17.446 1.00 88.06 96 LYS A C 1
ATOM 709 O O . LYS A 1 96 ? -13.005 -4.230 16.442 1.00 88.06 96 LYS A O 1
ATOM 714 N N . ASN A 1 97 ? -13.040 -2.351 17.674 1.00 90.44 97 ASN A N 1
ATOM 715 C CA . ASN A 1 97 ? -12.202 -1.578 16.754 1.00 90.44 97 ASN A CA 1
ATOM 716 C C . ASN A 1 97 ? -10.795 -2.169 16.613 1.00 90.44 97 ASN A C 1
ATOM 718 O O . ASN A 1 97 ? -10.281 -2.288 15.502 1.00 90.44 97 ASN A O 1
ATOM 722 N N . LEU A 1 98 ? -10.193 -2.602 17.723 1.00 88.75 98 LEU A N 1
ATOM 723 C CA . LEU A 1 98 ? -8.873 -3.231 17.706 1.00 88.75 98 LEU A CA 1
ATOM 724 C C . LEU A 1 98 ? -8.880 -4.574 16.958 1.00 88.75 98 LEU A C 1
ATOM 726 O O . LEU A 1 98 ? -7.978 -4.866 16.169 1.00 88.75 98 LEU A O 1
ATOM 730 N N . VAL A 1 99 ? -9.916 -5.388 17.174 1.00 91.69 99 VAL A N 1
ATOM 731 C CA . VAL A 1 99 ? -10.089 -6.657 16.453 1.00 91.69 99 VAL A CA 1
ATOM 732 C C . VAL A 1 99 ? -10.334 -6.406 14.964 1.00 91.69 99 VAL A C 1
ATOM 734 O O . VAL A 1 99 ? -9.756 -7.101 14.136 1.00 91.69 99 VAL A O 1
ATOM 737 N N . ASN A 1 100 ? -11.108 -5.380 14.603 1.00 90.50 100 ASN A N 1
ATOM 738 C CA . ASN A 1 100 ? -11.353 -5.027 13.206 1.00 90.50 100 ASN A CA 1
ATOM 739 C C . ASN A 1 100 ? -10.054 -4.668 12.467 1.00 90.50 100 ASN A C 1
ATOM 741 O O . ASN A 1 100 ? -9.802 -5.185 11.382 1.00 90.50 100 ASN A O 1
ATOM 745 N N . VAL A 1 101 ? -9.191 -3.841 13.069 1.00 90.81 101 VAL A N 1
ATOM 746 C CA . VAL A 1 101 ? -7.930 -3.447 12.419 1.00 90.81 101 VAL A CA 1
ATOM 747 C C . VAL A 1 101 ? -6.953 -4.620 12.291 1.00 90.81 101 VAL A C 1
ATOM 749 O O . VAL A 1 101 ? -6.297 -4.772 11.261 1.00 90.81 101 VAL A O 1
ATOM 752 N N . SER A 1 102 ? -6.872 -5.478 13.312 1.00 90.69 102 SER A N 1
ATOM 753 C CA . SER A 1 102 ? -5.939 -6.612 13.326 1.00 90.69 102 SER A CA 1
ATOM 754 C C . SER A 1 102 ? -6.385 -7.733 12.386 1.00 90.69 102 SER A C 1
ATOM 756 O O . SER A 1 102 ? -5.606 -8.165 11.538 1.00 90.69 102 SER A O 1
ATOM 758 N N . VAL A 1 103 ? -7.651 -8.153 12.460 1.00 93.19 103 VAL A N 1
ATOM 759 C CA . VAL A 1 103 ? -8.215 -9.176 11.567 1.00 93.19 103 VAL A CA 1
ATOM 760 C C . VAL A 1 103 ? -8.317 -8.659 10.132 1.00 93.19 103 VAL A C 1
ATOM 762 O O . VAL A 1 103 ? -8.045 -9.418 9.208 1.00 93.19 103 VAL A O 1
ATOM 765 N N . GLY A 1 104 ? -8.632 -7.377 9.925 1.00 90.44 104 GLY A N 1
ATOM 766 C CA . GLY A 1 104 ? -8.660 -6.761 8.596 1.00 90.44 104 GLY A CA 1
ATOM 767 C C . GLY A 1 104 ? -7.289 -6.761 7.916 1.00 90.44 104 GLY A C 1
ATOM 768 O O . GLY A 1 104 ? -7.175 -7.179 6.765 1.00 90.44 104 GLY A O 1
ATOM 769 N N . THR A 1 105 ? -6.232 -6.384 8.645 1.00 89.50 105 THR A N 1
ATOM 770 C CA . THR A 1 105 ? -4.856 -6.400 8.116 1.00 89.50 105 THR A CA 1
ATOM 771 C C . THR A 1 105 ? -4.392 -7.827 7.806 1.00 89.50 105 THR A C 1
ATOM 773 O O . THR A 1 105 ? -3.841 -8.084 6.736 1.00 89.50 105 THR A O 1
ATOM 776 N N . LEU A 1 106 ? -4.664 -8.783 8.703 1.00 89.69 106 LEU A N 1
ATOM 777 C CA . LEU A 1 106 ? -4.331 -10.195 8.486 1.00 89.69 106 LEU A CA 1
ATOM 778 C C . LEU A 1 106 ? -5.132 -10.809 7.328 1.00 89.69 106 LEU A C 1
ATOM 780 O O . LEU A 1 106 ? -4.583 -11.569 6.534 1.00 89.69 106 LEU A O 1
ATOM 784 N N . GLY A 1 107 ? -6.412 -10.461 7.195 1.00 89.94 107 GLY A N 1
ATOM 785 C CA . GLY A 1 107 ? -7.261 -10.897 6.087 1.00 89.94 107 GLY A CA 1
ATOM 786 C C . GLY A 1 107 ? -6.774 -10.370 4.737 1.00 89.94 107 GLY A C 1
ATOM 787 O O . GLY A 1 107 ? -6.744 -11.121 3.760 1.00 89.94 107 GLY A O 1
ATOM 788 N N . TRP A 1 108 ? -6.318 -9.112 4.688 1.00 86.81 108 TRP A N 1
ATOM 789 C CA . TRP A 1 108 ? -5.708 -8.539 3.487 1.00 86.81 108 TRP A CA 1
ATOM 790 C C . TRP A 1 108 ? -4.419 -9.266 3.090 1.00 86.81 108 TRP A C 1
ATOM 792 O O . TRP A 1 108 ? -4.215 -9.556 1.913 1.00 86.81 108 TRP A O 1
ATOM 802 N N . TRP A 1 109 ? -3.581 -9.616 4.067 1.00 85.94 109 TRP A N 1
ATOM 803 C CA . TRP A 1 109 ? -2.349 -10.362 3.817 1.00 85.94 109 TRP A CA 1
ATOM 804 C C . TRP A 1 109 ? -2.606 -11.792 3.308 1.00 85.94 109 TRP A C 1
ATOM 806 O O . TRP A 1 109 ? -1.959 -12.224 2.359 1.00 85.94 109 TRP A O 1
ATOM 816 N N . MET A 1 110 ? -3.570 -12.517 3.890 1.00 84.31 110 MET A N 1
ATOM 817 C CA . MET A 1 110 ? -3.854 -13.909 3.500 1.00 84.31 110 MET A CA 1
ATOM 818 C C . MET A 1 110 ? -4.585 -14.024 2.155 1.00 84.31 110 MET A C 1
ATOM 820 O O . MET A 1 110 ? -4.226 -14.865 1.331 1.00 84.31 110 MET A O 1
ATOM 824 N N . PHE A 1 111 ? -5.613 -13.197 1.937 1.00 84.12 111 PHE A N 1
ATOM 825 C CA . PHE A 1 111 ? -6.521 -13.326 0.789 1.00 84.12 111 PHE A CA 1
ATOM 826 C C . PHE A 1 111 ? -6.637 -12.049 -0.048 1.00 84.12 111 PHE A C 1
ATOM 828 O O . PHE A 1 111 ? -6.853 -12.132 -1.253 1.00 84.12 111 PHE A O 1
ATOM 835 N N . GLY A 1 112 ? -6.502 -10.867 0.559 1.00 83.44 112 GLY A N 1
ATOM 836 C CA . GLY A 1 112 ? -6.719 -9.589 -0.130 1.00 83.44 112 GLY A CA 1
ATOM 837 C C . GLY A 1 112 ? -5.739 -9.336 -1.274 1.00 83.44 112 GLY A C 1
ATOM 838 O O . GLY A 1 112 ? -6.162 -8.924 -2.353 1.00 83.44 112 GLY A O 1
ATOM 839 N N . TRP A 1 113 ? -4.454 -9.646 -1.076 1.00 83.44 113 TRP A N 1
ATOM 840 C CA . TRP A 1 113 ? -3.448 -9.502 -2.132 1.00 83.44 113 TRP A CA 1
ATOM 841 C C . TRP A 1 113 ? -3.732 -10.415 -3.335 1.00 83.44 113 TRP A C 1
ATOM 843 O O . TRP A 1 113 ? -3.765 -9.945 -4.472 1.00 83.44 113 TRP A O 1
ATOM 853 N N . ALA A 1 114 ? -4.041 -11.686 -3.073 1.00 83.19 114 ALA A N 1
ATOM 854 C CA . ALA A 1 114 ? -4.359 -12.679 -4.098 1.00 83.19 114 ALA A CA 1
ATOM 855 C C . ALA A 1 114 ? -5.614 -12.321 -4.907 1.00 83.19 114 ALA A C 1
ATOM 857 O O . ALA A 1 114 ? -5.637 -12.448 -6.125 1.00 83.19 114 ALA A O 1
ATOM 858 N N . LEU A 1 115 ? -6.663 -11.829 -4.242 1.00 81.94 115 LEU A N 1
ATOM 859 C CA . LEU A 1 115 ? -7.920 -11.495 -4.913 1.00 81.94 115 LEU A CA 1
ATOM 860 C C . LEU A 1 115 ? -7.820 -10.235 -5.778 1.00 81.94 115 LEU A C 1
ATOM 862 O O . LEU A 1 115 ? -8.462 -10.174 -6.824 1.00 81.94 115 LEU A O 1
ATOM 866 N N . ALA A 1 116 ? -7.052 -9.234 -5.340 1.00 81.06 116 ALA A N 1
ATOM 867 C CA . ALA A 1 116 ? -6.954 -7.949 -6.028 1.00 81.06 116 ALA A CA 1
ATOM 868 C C . ALA A 1 116 ? -5.878 -7.921 -7.128 1.00 81.06 116 ALA A C 1
ATOM 870 O O . ALA A 1 116 ? -6.040 -7.197 -8.108 1.00 81.06 116 ALA A O 1
ATOM 871 N N . TYR A 1 117 ? -4.793 -8.684 -6.971 1.00 79.94 117 TYR A N 1
ATOM 872 C CA . TYR A 1 117 ? -3.632 -8.636 -7.870 1.00 79.94 117 TYR A CA 1
ATOM 873 C C . TYR A 1 117 ? -3.135 -10.017 -8.322 1.00 79.94 117 TYR A C 1
ATOM 875 O O . TYR A 1 117 ? -2.091 -10.112 -8.968 1.00 79.94 117 TYR A O 1
ATOM 883 N N . GLY A 1 118 ? -3.864 -11.087 -7.996 1.00 77.88 118 GLY A N 1
ATOM 884 C CA . GLY A 1 118 ? -3.591 -12.427 -8.503 1.00 77.88 118 GLY A CA 1
ATOM 885 C C . GLY A 1 118 ? -3.857 -12.566 -10.002 1.00 77.88 118 GLY A C 1
ATOM 886 O O . GLY A 1 118 ? -4.429 -11.689 -10.650 1.00 77.88 118 GLY A O 1
ATOM 887 N N . SER A 1 119 ? -3.447 -13.703 -10.565 1.00 75.25 119 SER A N 1
ATOM 888 C CA . SER A 1 119 ? -3.687 -14.025 -11.976 1.00 75.25 119 SER A CA 1
ATOM 889 C C . SER A 1 119 ? -5.184 -14.037 -12.288 1.00 75.25 119 SER A C 1
ATOM 891 O O . SER A 1 119 ? -5.978 -14.643 -11.566 1.00 75.25 119 SER A O 1
ATOM 893 N N . GLN A 1 120 ? -5.576 -13.363 -13.367 1.00 72.19 120 GLN A N 1
ATOM 894 C CA . GLN A 1 120 ? -6.977 -13.150 -13.717 1.00 72.19 120 GLN A CA 1
ATOM 895 C C . GLN A 1 120 ? -7.595 -14.421 -14.321 1.00 72.19 120 GLN A C 1
ATOM 897 O O . GLN A 1 120 ? -7.469 -14.660 -15.524 1.00 72.19 120 GLN A O 1
ATOM 902 N N . ALA A 1 121 ? -8.354 -15.190 -13.538 1.00 60.19 121 ALA A N 1
ATOM 903 C CA . ALA A 1 121 ? -9.256 -16.196 -14.095 1.00 60.19 121 ALA A CA 1
ATOM 904 C C . ALA A 1 121 ? -10.611 -15.543 -14.406 1.00 60.19 121 ALA A C 1
ATOM 906 O O . ALA A 1 121 ? -11.393 -15.211 -13.516 1.00 60.19 121 ALA A O 1
ATOM 907 N N . GLY A 1 122 ? -10.903 -15.322 -15.690 1.00 64.06 122 GLY A N 1
ATOM 908 C CA . GLY A 1 122 ? -12.228 -14.848 -16.115 1.00 64.06 122 GLY A CA 1
ATOM 909 C C . GLY A 1 122 ? -12.532 -13.378 -15.797 1.00 64.06 122 GLY A C 1
ATOM 910 O O . GLY A 1 122 ? -13.687 -13.022 -15.592 1.00 64.06 122 GLY A O 1
ATOM 911 N N . SER A 1 123 ? -11.510 -12.515 -15.791 1.00 67.88 123 SER A N 1
ATOM 912 C CA . SER A 1 123 ? -11.619 -11.043 -15.750 1.00 67.88 123 SER A CA 1
ATOM 913 C C . SER A 1 123 ? -12.207 -10.407 -14.477 1.00 67.88 123 SER A C 1
ATOM 915 O O . SER A 1 123 ? -12.248 -9.178 -14.414 1.00 67.88 123 SER A O 1
ATOM 917 N N . PHE A 1 124 ? -12.635 -11.188 -13.477 1.00 70.50 124 PHE A N 1
ATOM 918 C CA . PHE A 1 124 ? -13.301 -10.665 -12.273 1.00 70.50 124 PHE A CA 1
ATOM 919 C C . PHE A 1 124 ? -12.616 -11.035 -10.948 1.00 70.50 124 PHE A C 1
ATOM 921 O O . PHE A 1 124 ? -12.800 -10.316 -9.970 1.00 70.50 124 PHE A O 1
ATOM 928 N N . ILE A 1 125 ? -11.835 -12.122 -10.889 1.00 74.56 125 ILE A N 1
ATOM 929 C CA . ILE A 1 125 ? -11.188 -12.556 -9.643 1.00 74.56 125 ILE A CA 1
ATOM 930 C C . ILE A 1 125 ? -9.761 -13.065 -9.885 1.00 74.56 125 ILE A C 1
ATOM 932 O O . ILE A 1 125 ? -9.513 -13.792 -10.852 1.00 74.56 125 ILE A O 1
ATOM 936 N N . GLY A 1 126 ? -8.840 -12.678 -8.998 1.00 75.44 126 GLY A N 1
ATOM 937 C CA . GLY A 1 126 ? -7.493 -13.239 -8.936 1.00 75.44 126 GLY A CA 1
ATOM 938 C C . GLY A 1 126 ? -7.511 -14.631 -8.298 1.00 75.44 126 GLY A 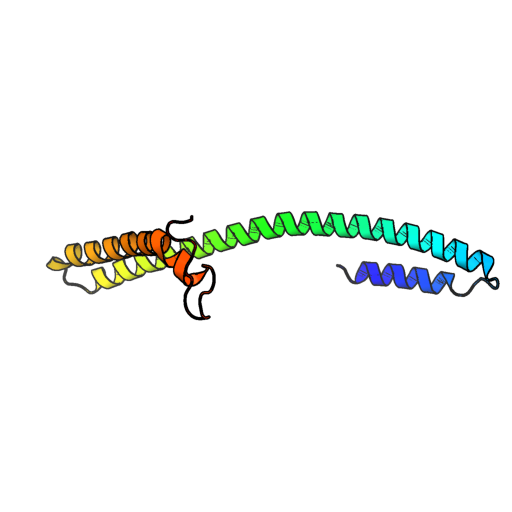C 1
ATOM 939 O O . GLY A 1 126 ? -8.129 -14.817 -7.247 1.00 75.44 126 GLY A O 1
ATOM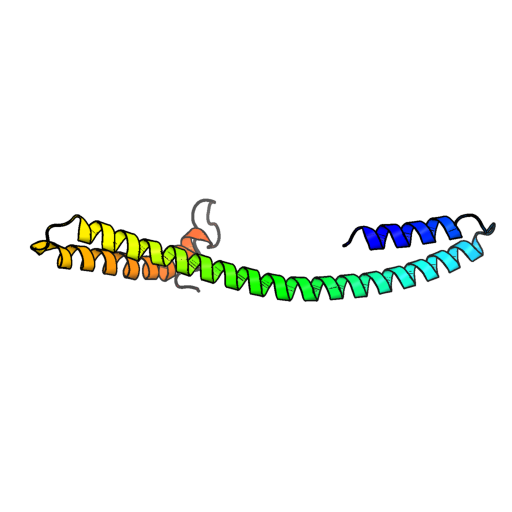 940 N N . THR A 1 127 ? -6.879 -15.622 -8.933 1.00 74.25 127 THR A N 1
ATOM 941 C CA . THR A 1 127 ? -6.873 -17.026 -8.461 1.00 74.25 127 THR A CA 1
ATOM 942 C C . THR A 1 127 ? -5.545 -17.511 -7.894 1.00 74.25 127 THR A C 1
ATOM 944 O O . THR A 1 127 ? -5.495 -18.619 -7.371 1.00 74.25 127 THR A O 1
ATOM 947 N N . ASP A 1 128 ? -4.496 -16.693 -7.962 1.00 72.50 128 ASP A N 1
ATOM 948 C CA . ASP A 1 128 ? -3.132 -17.053 -7.560 1.00 72.50 128 ASP A CA 1
ATOM 949 C C . ASP A 1 128 ? -2.567 -16.004 -6.582 1.00 72.50 128 ASP A C 1
ATOM 951 O O . ASP A 1 128 ? -3.020 -14.859 -6.584 1.00 72.50 128 ASP A O 1
ATOM 955 N N . GLY A 1 129 ? -1.584 -16.361 -5.745 1.00 71.94 129 GLY A N 1
ATOM 956 C CA . GLY A 1 129 ? -0.964 -15.422 -4.794 1.00 71.94 129 GLY A CA 1
ATOM 957 C C . GLY A 1 129 ? -1.458 -15.511 -3.343 1.00 71.94 129 GLY A C 1
ATOM 958 O O . GLY A 1 129 ? -1.177 -14.612 -2.543 1.00 71.94 129 GLY A O 1
ATOM 959 N N . PHE A 1 130 ? -2.239 -16.538 -2.982 1.00 75.19 130 PHE A N 1
ATOM 960 C CA . PHE A 1 130 ? -2.755 -16.706 -1.616 1.00 75.19 130 PHE A CA 1
ATOM 961 C C . PHE A 1 130 ? -1.604 -16.922 -0.625 1.00 75.19 130 PHE A C 1
ATOM 963 O O . PHE A 1 130 ? -0.707 -17.719 -0.876 1.00 75.19 130 PHE A O 1
ATOM 970 N N . PHE A 1 131 ? -1.634 -16.223 0.515 1.00 69.75 131 PHE A N 1
ATOM 971 C CA . PHE A 1 131 ? -0.560 -16.225 1.524 1.00 69.75 131 PHE A CA 1
ATOM 972 C C . PHE A 1 131 ? 0.808 -15.691 1.046 1.00 69.75 131 PHE A C 1
ATOM 974 O O . PHE A 1 131 ? 1.813 -15.890 1.730 1.00 69.75 131 PHE A O 1
ATOM 981 N N . GLY A 1 132 ? 0.857 -14.974 -0.085 1.00 64.44 132 GLY A N 1
ATOM 982 C CA . GLY A 1 132 ? 2.097 -14.411 -0.632 1.00 64.44 132 GLY A CA 1
ATOM 983 C C . GLY A 1 132 ? 2.966 -15.421 -1.389 1.00 64.44 132 GLY A C 1
ATOM 984 O O . GLY A 1 132 ? 4.181 -15.229 -1.452 1.00 64.44 132 GLY A O 1
ATOM 985 N N . LEU A 1 133 ? 2.346 -16.480 -1.924 1.00 58.00 133 LEU A N 1
ATOM 986 C CA . LEU A 1 133 ? 2.986 -17.603 -2.612 1.00 58.00 133 LEU A CA 1
ATOM 987 C C . LEU A 1 133 ? 2.485 -17.756 -4.052 1.00 58.00 133 LEU A C 1
ATOM 989 O O . LEU A 1 133 ? 1.275 -17.523 -4.278 1.00 58.00 133 LEU A O 1
#

pLDDT: mean 78.01, std 13.92, range [42.97, 95.62]

InterPro domains:
  IPR024041 Ammonium transporter AmtB-like domain [PF00909] (61-130)
  IPR029020 Ammonium/urea transporter [G3DSA:1.10.3430.10] (31-133)

Organism: NCBI:txid1628268